Protein AF-A0A377XAI4-F1 (afdb_monomer)

Sequence (61 aa):
MWSVLKNHQIDLIVLDIMMPGEDGLTLCRQLRANPQQDIPVLMLTARTDDSDRILGLEMGG

pLDDT: mean 73.49, std 15.31, range [40.94, 90.06]

Solvent-accessible surface area (backbone atoms only — not comparable to full-atom values): 4253 Å² total; per-residue (Å²): 110,71,69,54,64,73,75,43,94,65,83,65,43,81,40,49,51,86,44,87,93,56,55,31,66,60,53,51,51,57,48,65,71,37,80,93,48,87,47,52,73,48,76,44,78,91,72,98,66,98,75,82,88,82,78,89,78,83,90,80,131

InterPro domains:
  IPR001789 Signal transduction response regulator, receiver domain [PF00072] (2-60)
  IPR001789 Signal transduction response regulator, receiver domain [PS50110] (1-61)
  IPR011006 CheY-like superfamily [SSF52172] (2-60)
  IPR039420 Transcriptional regulatory protein WalR-like [PTHR48111] (4-60)

Organism: Klebsiella pneumoniae (NCBI:txid573)

Secondary structure (DSSP, 8-state):
-HHHHHHS--S-EEEESS-SSS-HHHHHHHHHT-TT----EEEE-----TT-SSSSSSS--

Mean predicted aligned error: 10.07 Å

Structure (mmCIF, N/CA/C/O backbone):
data_AF-A0A377XAI4-F1
#
_entry.id   AF-A0A377XAI4-F1
#
loop_
_atom_site.group_PDB
_atom_site.id
_atom_site.type_symbol
_atom_site.label_atom_id
_atom_site.label_alt_id
_atom_site.label_comp_id
_atom_site.label_asym_id
_atom_site.label_entity_id
_atom_site.label_seq_id
_atom_site.pdbx_PDB_ins_code
_atom_site.Cartn_x
_atom_site.Cartn_y
_atom_site.Cartn_z
_atom_site.occupancy
_atom_site.B_iso_or_equiv
_atom_site.auth_seq_id
_atom_site.auth_comp_id
_atom_site.auth_asym_id
_atom_site.auth_atom_id
_atom_site.pdbx_PDB_model_num
ATOM 1 N N . MET A 1 1 ? -11.001 4.683 -8.398 1.00 75.06 1 MET A N 1
ATOM 2 C CA . MET A 1 1 ? -10.189 4.265 -7.236 1.00 75.06 1 MET A CA 1
ATOM 3 C C . MET A 1 1 ? -10.827 4.678 -5.913 1.00 75.06 1 MET A C 1
ATOM 5 O O . MET A 1 1 ? -11.392 3.825 -5.248 1.00 75.06 1 MET A O 1
ATOM 9 N N . TRP A 1 2 ? -10.840 5.967 -5.558 1.00 82.75 2 TRP A N 1
ATOM 10 C CA . TRP A 1 2 ? -11.308 6.443 -4.242 1.00 82.75 2 TRP A CA 1
ATOM 11 C C . TRP A 1 2 ? -12.728 6.010 -3.852 1.00 82.75 2 TRP A C 1
ATOM 13 O O . TRP A 1 2 ? -12.976 5.683 -2.698 1.00 82.75 2 TRP A O 1
ATOM 23 N N . SER A 1 3 ? -13.659 5.957 -4.810 1.00 86.06 3 SER A N 1
ATOM 24 C CA . SER A 1 3 ? -15.015 5.453 -4.550 1.00 86.06 3 SER A CA 1
ATOM 25 C C . SER A 1 3 ? -15.047 3.965 -4.188 1.00 86.06 3 SER A C 1
ATOM 27 O O . SER A 1 3 ? -15.921 3.560 -3.434 1.00 86.06 3 SER A O 1
ATOM 29 N N . VAL A 1 4 ? -14.116 3.155 -4.707 1.00 86.50 4 VAL A N 1
ATOM 30 C CA . VAL A 1 4 ? -14.025 1.726 -4.369 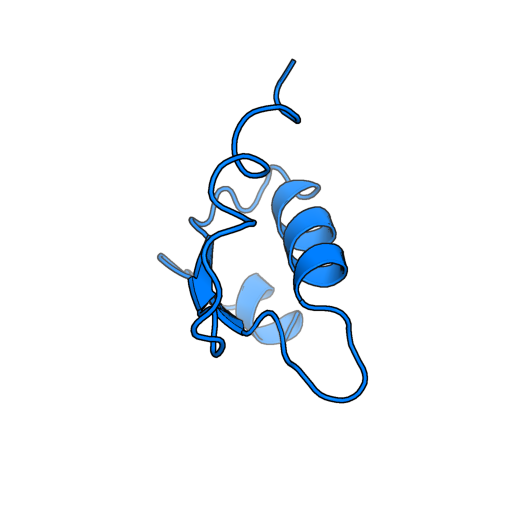1.00 86.50 4 VAL A CA 1
ATOM 31 C C . VAL A 1 4 ? -13.517 1.580 -2.940 1.00 86.50 4 VAL A C 1
ATOM 33 O O . VAL A 1 4 ? -14.142 0.889 -2.149 1.00 86.50 4 VAL A O 1
ATOM 36 N N . LEU A 1 5 ? -12.464 2.323 -2.583 1.00 84.56 5 LEU A N 1
ATOM 37 C CA . LEU A 1 5 ? -11.918 2.339 -1.223 1.00 84.56 5 LEU A CA 1
ATOM 38 C C . LEU A 1 5 ? -12.954 2.782 -0.178 1.00 84.56 5 LEU A C 1
ATOM 40 O O . LEU A 1 5 ? -12.938 2.290 0.940 1.00 84.56 5 LEU A O 1
ATOM 44 N N . LYS A 1 6 ? -13.854 3.712 -0.520 1.00 83.88 6 LYS A N 1
ATOM 45 C CA . LYS A 1 6 ? -14.893 4.198 0.408 1.00 83.88 6 LYS A CA 1
ATOM 46 C C . LYS A 1 6 ? -16.063 3.235 0.592 1.00 83.88 6 LYS A C 1
ATOM 48 O O . LYS A 1 6 ? -16.671 3.228 1.655 1.00 83.88 6 LYS A O 1
ATOM 53 N N . ASN A 1 7 ? -16.402 2.473 -0.445 1.00 88.88 7 ASN A N 1
ATOM 54 C CA . ASN A 1 7 ? -17.639 1.691 -0.474 1.00 88.88 7 ASN A CA 1
ATOM 55 C C . ASN A 1 7 ? -17.410 0.194 -0.244 1.00 88.88 7 ASN A C 1
ATOM 57 O O . ASN A 1 7 ? -18.376 -0.555 -0.115 1.00 88.88 7 ASN A O 1
ATOM 61 N N . HIS A 1 8 ? -16.153 -0.245 -0.208 1.00 85.56 8 HIS A N 1
ATOM 62 C CA . HIS A 1 8 ? -15.782 -1.636 -0.009 1.00 85.56 8 HIS A CA 1
ATOM 63 C C . HIS A 1 8 ? -14.763 -1.756 1.114 1.00 85.56 8 HIS A C 1
ATOM 65 O O . HIS A 1 8 ? -13.878 -0.915 1.263 1.00 85.56 8 HIS A O 1
ATOM 71 N N . GLN A 1 9 ? -14.877 -2.838 1.878 1.00 86.94 9 GLN A N 1
ATOM 72 C CA . GLN A 1 9 ? -13.829 -3.244 2.797 1.00 86.94 9 GLN A CA 1
ATOM 73 C C . GLN A 1 9 ? -12.711 -3.890 1.973 1.00 86.94 9 GLN A C 1
ATOM 75 O O . GLN A 1 9 ? -12.955 -4.845 1.238 1.00 86.94 9 GLN A O 1
ATOM 80 N N . ILE A 1 10 ? -11.518 -3.303 2.032 1.00 88.88 10 ILE A N 1
ATOM 81 C CA . ILE A 1 10 ? -10.348 -3.737 1.271 1.00 88.88 10 ILE A CA 1
ATOM 82 C C . ILE A 1 10 ? -9.284 -4.170 2.266 1.00 88.88 10 ILE A C 1
ATOM 84 O O . ILE A 1 10 ? -8.872 -3.377 3.107 1.00 88.88 10 ILE A O 1
ATOM 88 N N . ASP A 1 11 ? -8.827 -5.409 2.136 1.00 90.06 11 ASP A N 1
ATOM 89 C CA . ASP A 1 11 ? -7.838 -5.985 3.050 1.00 90.06 11 ASP A CA 1
ATOM 90 C C . ASP A 1 11 ? -6.396 -5.847 2.534 1.00 90.06 11 ASP A C 1
ATOM 92 O O . ASP A 1 11 ? -5.453 -6.074 3.284 1.00 90.06 11 ASP A O 1
ATOM 96 N N . LEU A 1 12 ? -6.205 -5.490 1.255 1.00 89.00 12 LEU A N 1
ATOM 97 C CA . LEU A 1 12 ? -4.892 -5.316 0.628 1.00 89.00 12 LEU A CA 1
ATOM 98 C C . LEU A 1 12 ? -4.982 -4.445 -0.630 1.00 89.00 12 LEU A C 1
ATOM 100 O O . LEU A 1 12 ? -5.865 -4.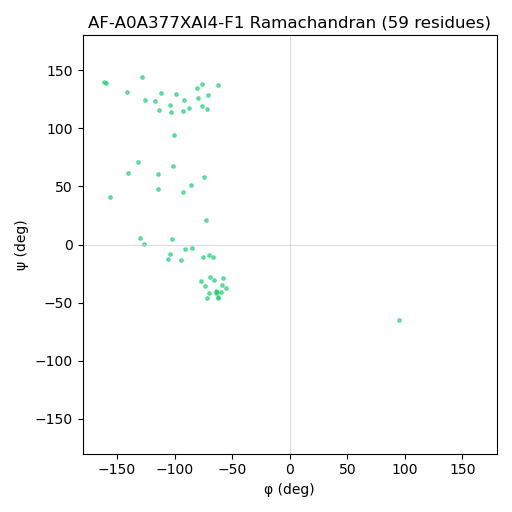637 -1.468 1.00 89.00 12 LEU A O 1
ATOM 104 N N . ILE A 1 13 ? -4.012 -3.548 -0.809 1.00 88.69 13 ILE A N 1
ATOM 105 C CA . ILE A 1 13 ? -3.790 -2.823 -2.065 1.00 88.69 13 ILE A CA 1
ATOM 106 C C . ILE A 1 13 ? -2.478 -3.298 -2.680 1.00 88.69 13 ILE A C 1
ATOM 108 O O . ILE A 1 13 ? -1.443 -3.314 -2.018 1.00 88.69 13 ILE A O 1
ATOM 112 N N . VAL A 1 14 ? -2.513 -3.647 -3.963 1.00 89.44 14 VAL A N 1
ATOM 113 C CA . VAL A 1 14 ? -1.316 -3.935 -4.756 1.00 89.44 14 VAL A CA 1
ATOM 114 C C . VAL A 1 14 ? -1.061 -2.739 -5.668 1.00 89.44 14 VAL A C 1
ATOM 116 O O . VAL A 1 14 ? -1.937 -2.374 -6.452 1.00 89.44 14 VAL A O 1
ATOM 119 N N . LEU A 1 15 ? 0.104 -2.106 -5.533 1.00 87.12 15 LEU A N 1
ATOM 120 C CA . LEU A 1 15 ? 0.420 -0.837 -6.184 1.00 87.12 15 LEU A CA 1
ATOM 121 C C . LEU A 1 15 ? 1.707 -0.942 -6.996 1.00 87.12 15 LEU A C 1
ATOM 123 O O . LEU A 1 15 ? 2.744 -1.297 -6.452 1.00 87.12 15 LEU A O 1
A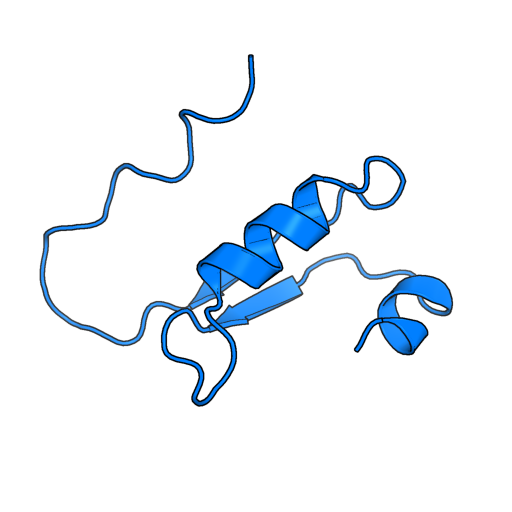TOM 127 N N . ASP A 1 16 ? 1.654 -0.612 -8.281 1.00 84.88 16 ASP A N 1
ATOM 128 C CA . ASP A 1 16 ? 2.851 -0.531 -9.117 1.00 84.88 16 ASP A CA 1
ATOM 129 C C . ASP A 1 16 ? 3.567 0.810 -8.887 1.00 84.88 16 ASP A C 1
ATOM 131 O O . ASP A 1 16 ? 2.932 1.865 -8.833 1.00 84.88 16 ASP A O 1
ATOM 135 N N . ILE A 1 17 ? 4.890 0.772 -8.734 1.00 76.44 17 ILE A N 1
ATOM 136 C CA . ILE A 1 17 ? 5.719 1.984 -8.662 1.00 76.44 17 ILE A CA 1
ATOM 137 C C . ILE A 1 17 ? 5.847 2.632 -10.048 1.00 76.44 17 ILE A C 1
ATOM 139 O O . ILE A 1 17 ? 5.851 3.855 -10.162 1.00 76.44 17 ILE A O 1
ATOM 143 N N . MET A 1 18 ? 5.911 1.828 -11.110 1.00 73.44 18 MET A N 1
ATOM 144 C CA . MET A 1 18 ? 6.164 2.268 -12.484 1.00 73.44 18 MET A CA 1
ATOM 145 C C . MET A 1 18 ? 4.859 2.527 -13.253 1.00 73.44 18 MET A C 1
ATOM 147 O O . MET A 1 18 ? 4.710 2.121 -14.407 1.00 73.44 18 MET A O 1
ATOM 151 N N .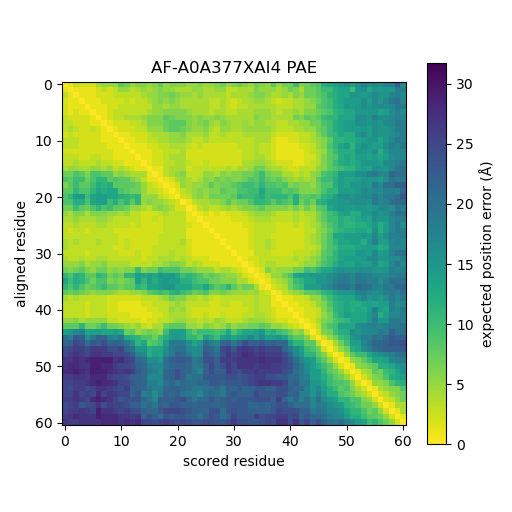 MET A 1 19 ? 3.900 3.218 -12.630 1.00 71.44 19 MET A N 1
ATOM 152 C CA . MET A 1 19 ? 2.656 3.600 -13.301 1.00 71.44 19 MET A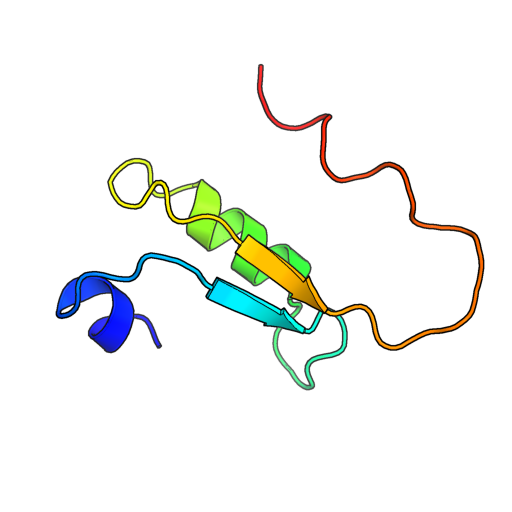 CA 1
ATOM 153 C C . MET A 1 19 ? 2.865 4.781 -14.265 1.00 71.44 19 MET A C 1
ATOM 155 O O . MET A 1 19 ? 3.544 5.755 -13.930 1.00 71.44 19 MET A O 1
ATOM 159 N N . PRO A 1 20 ? 2.261 4.756 -15.467 1.00 66.75 20 PRO A N 1
ATOM 160 C CA . PRO A 1 20 ? 2.223 5.926 -16.330 1.00 66.75 20 PRO A CA 1
ATOM 161 C C . PRO A 1 20 ? 1.279 6.990 -15.749 1.00 66.75 20 PRO A C 1
ATOM 163 O O . PRO A 1 20 ? 0.112 6.721 -15.467 1.00 66.75 20 PRO A O 1
ATOM 166 N N . GLY A 1 21 ? 1.768 8.223 -15.628 1.00 74.00 21 GLY A N 1
ATOM 167 C CA . GLY A 1 21 ? 0.977 9.386 -15.217 1.00 74.00 21 GLY A CA 1
ATOM 168 C C . GLY A 1 21 ? 1.053 9.700 -13.723 1.00 74.00 21 GLY 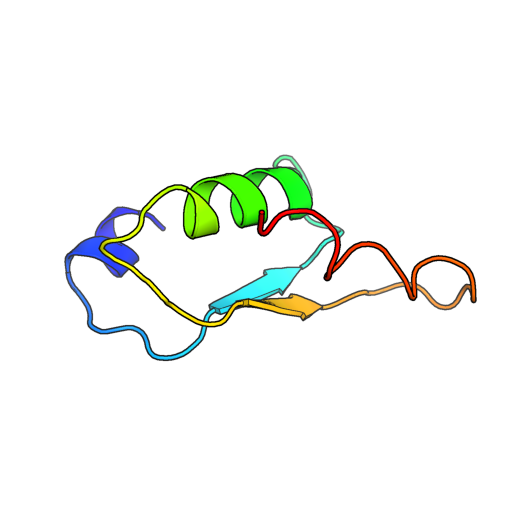A C 1
ATOM 169 O O . GLY A 1 21 ? 1.568 10.757 -13.367 1.00 74.00 21 GLY A O 1
ATOM 170 N N . GLU A 1 22 ? 0.547 8.818 -12.859 1.00 69.62 22 GLU A N 1
ATOM 171 C CA . GLU A 1 22 ? 0.561 9.017 -11.400 1.00 69.62 22 GLU A CA 1
ATOM 172 C C . GLU A 1 22 ? 1.726 8.256 -10.753 1.00 69.62 22 GLU A C 1
ATOM 174 O O . GLU A 1 22 ? 1.906 7.066 -10.994 1.00 69.62 22 GLU A O 1
ATOM 179 N N . ASP A 1 23 ? 2.514 8.937 -9.920 1.00 80.38 23 ASP A N 1
ATOM 180 C CA . ASP A 1 23 ? 3.610 8.315 -9.174 1.00 80.38 23 ASP A CA 1
ATOM 181 C C . ASP A 1 23 ? 3.056 7.411 -8.059 1.00 80.38 23 ASP A C 1
ATOM 183 O O . ASP A 1 23 ? 2.418 7.882 -7.108 1.00 80.38 23 ASP A O 1
ATOM 187 N N . GLY A 1 24 ? 3.329 6.105 -8.156 1.00 81.88 24 GLY A N 1
ATOM 188 C CA . GLY A 1 24 ? 2.889 5.107 -7.182 1.00 81.88 24 GLY A CA 1
ATOM 189 C C . GLY A 1 24 ? 3.372 5.399 -5.758 1.00 81.88 24 GLY A C 1
ATOM 190 O O . GLY A 1 24 ? 2.661 5.106 -4.794 1.00 81.88 24 GLY A O 1
ATOM 191 N N . LEU A 1 25 ? 4.519 6.061 -5.575 1.00 83.69 25 LEU A N 1
ATOM 192 C CA . LEU A 1 25 ? 4.975 6.471 -4.241 1.00 83.69 25 LEU A CA 1
ATOM 193 C C . LEU A 1 25 ? 4.100 7.587 -3.663 1.00 83.69 25 LEU A C 1
ATOM 195 O O . LEU A 1 25 ? 3.733 7.546 -2.484 1.00 83.69 25 LEU A O 1
ATOM 199 N N . THR A 1 26 ? 3.728 8.562 -4.489 1.00 86.25 26 THR A N 1
ATOM 200 C CA . THR A 1 26 ? 2.820 9.647 -4.106 1.00 86.25 26 THR A CA 1
ATOM 201 C C . THR A 1 26 ? 1.436 9.111 -3.726 1.00 86.25 26 THR A C 1
ATOM 203 O O . THR A 1 26 ? 0.925 9.473 -2.661 1.00 86.25 26 THR A O 1
ATOM 206 N N . LEU A 1 27 ? 0.865 8.185 -4.504 1.00 85.62 27 LEU A N 1
ATOM 207 C CA . LEU A 1 27 ? -0.409 7.542 -4.156 1.00 85.62 27 LEU A CA 1
ATOM 208 C C . LEU A 1 27 ? -0.300 6.736 -2.850 1.00 85.62 27 LEU A C 1
ATOM 210 O O . LEU A 1 27 ? -1.177 6.816 -1.990 1.00 85.62 27 LEU A O 1
ATOM 214 N N . CYS A 1 28 ? 0.808 6.019 -2.646 1.00 85.81 28 CYS A N 1
ATOM 215 C CA . CYS A 1 28 ? 1.061 5.279 -1.411 1.00 85.81 28 CYS A CA 1
ATOM 216 C C . CYS A 1 28 ? 1.077 6.190 -0.171 1.00 85.81 28 CYS A C 1
ATOM 218 O O . CYS A 1 28 ? 0.508 5.839 0.863 1.00 85.81 28 CYS A O 1
ATOM 220 N N . ARG A 1 29 ? 1.686 7.379 -0.267 1.00 85.81 29 ARG A N 1
ATOM 221 C CA . ARG A 1 29 ? 1.679 8.371 0.823 1.00 85.81 29 ARG A CA 1
ATOM 222 C C . ARG A 1 29 ? 0.271 8.878 1.122 1.00 85.81 29 ARG A C 1
ATOM 224 O O . ARG A 1 29 ? -0.089 8.987 2.289 1.00 85.81 29 ARG A O 1
ATOM 231 N N . GLN A 1 30 ? -0.533 9.148 0.094 1.00 87.06 30 GLN A N 1
ATOM 232 C CA . GLN A 1 30 ? -1.921 9.590 0.273 1.00 87.06 30 GLN A CA 1
ATOM 233 C C . GLN A 1 30 ? -2.788 8.520 0.943 1.00 87.06 30 GLN A C 1
ATOM 235 O O . GLN A 1 30 ? -3.589 8.849 1.814 1.00 87.06 30 GLN A O 1
ATOM 240 N N . LEU A 1 31 ? -2.599 7.248 0.575 1.00 85.62 31 LEU A N 1
ATOM 241 C CA . LEU A 1 31 ? -3.297 6.125 1.203 1.00 85.62 31 LEU A CA 1
ATOM 242 C C . LEU A 1 31 ? -2.948 6.015 2.695 1.00 85.62 31 LEU A C 1
ATOM 244 O O . LEU A 1 31 ? -3.851 5.929 3.519 1.00 85.62 31 LEU A O 1
ATOM 248 N N . ARG A 1 32 ? -1.660 6.114 3.057 1.00 83.12 32 ARG A N 1
ATOM 249 C CA . ARG A 1 32 ? -1.215 6.065 4.465 1.00 83.12 32 ARG A CA 1
ATOM 250 C C . ARG A 1 32 ? -1.626 7.287 5.288 1.00 83.12 32 ARG A C 1
ATOM 252 O O . ARG A 1 32 ? -1.793 7.178 6.496 1.00 83.12 32 ARG A O 1
ATOM 259 N N . ALA A 1 33 ? -1.789 8.449 4.658 1.00 85.62 33 ALA A N 1
ATOM 260 C CA . ALA A 1 33 ? -2.212 9.672 5.339 1.00 85.62 33 ALA A CA 1
ATOM 261 C C . ALA A 1 33 ? -3.683 9.639 5.798 1.00 85.62 33 ALA A C 1
ATOM 263 O O . ALA A 1 33 ? -4.110 10.541 6.518 1.00 85.62 33 ALA A O 1
ATOM 264 N N . ASN A 1 34 ? -4.462 8.629 5.392 1.00 77.81 34 ASN A N 1
ATOM 265 C CA . ASN A 1 34 ? -5.832 8.437 5.847 1.00 77.81 34 ASN A CA 1
ATOM 266 C C . ASN A 1 34 ? -5.911 7.350 6.943 1.00 77.81 34 ASN A C 1
ATOM 268 O O . ASN A 1 34 ? -6.069 6.172 6.623 1.00 77.81 34 ASN A O 1
ATOM 272 N N . PRO A 1 35 ? -5.879 7.715 8.238 1.00 65.81 35 PRO A N 1
ATOM 273 C CA . PRO A 1 35 ? -5.851 6.754 9.347 1.00 65.81 35 PRO A CA 1
ATOM 274 C C . PRO A 1 35 ? -7.131 5.916 9.498 1.00 65.81 35 PRO A C 1
ATOM 276 O O . PRO A 1 35 ? -7.145 4.948 10.249 1.00 65.81 35 PRO A O 1
ATOM 279 N N . GLN A 1 36 ? -8.218 6.258 8.799 1.00 68.25 36 GLN A N 1
ATOM 280 C CA . GLN A 1 36 ? -9.440 5.440 8.775 1.00 68.25 36 GLN A CA 1
ATOM 281 C C . GLN A 1 36 ? -9.289 4.186 7.900 1.00 68.25 36 GLN A C 1
ATOM 283 O O . GLN A 1 36 ? -10.164 3.322 7.908 1.00 68.25 36 GLN A O 1
ATOM 288 N N . GLN A 1 37 ? -8.207 4.102 7.125 1.00 67.75 37 GLN A N 1
ATOM 289 C CA . GLN A 1 37 ? -7.934 3.046 6.161 1.00 67.75 37 GLN A CA 1
ATOM 290 C C . GLN A 1 37 ? -6.506 2.539 6.362 1.00 67.75 37 GLN A C 1
ATOM 292 O O . GLN A 1 37 ? -5.631 2.773 5.533 1.00 67.75 37 GLN A O 1
ATOM 297 N N . ASP A 1 38 ? -6.282 1.829 7.470 1.00 75.94 38 ASP A N 1
ATOM 298 C CA . ASP A 1 38 ? -5.031 1.111 7.750 1.00 75.94 38 ASP A CA 1
ATOM 299 C C . ASP A 1 38 ? -4.934 -0.162 6.885 1.00 75.94 38 ASP A C 1
ATOM 301 O O . ASP A 1 38 ? -4.936 -1.297 7.358 1.00 75.94 38 ASP A O 1
ATOM 305 N N . ILE A 1 39 ? -4.982 0.039 5.568 1.00 86.62 39 ILE A N 1
ATOM 306 C CA . ILE A 1 39 ? -4.980 -1.021 4.568 1.00 86.62 39 ILE A CA 1
ATOM 307 C C . ILE A 1 39 ? -3.522 -1.275 4.178 1.00 86.62 39 ILE A C 1
ATOM 309 O O . ILE A 1 39 ? -2.841 -0.344 3.730 1.00 86.62 39 ILE A O 1
ATOM 313 N N . PRO A 1 40 ? -3.015 -2.513 4.287 1.00 86.38 40 PRO A N 1
ATOM 314 C CA . PRO A 1 40 ? -1.657 -2.816 3.868 1.00 86.38 40 PRO A CA 1
ATOM 315 C C . PRO A 1 40 ? -1.490 -2.572 2.361 1.00 86.38 40 PRO A C 1
ATOM 317 O O . PRO A 1 40 ? -2.342 -2.939 1.547 1.00 86.38 40 PRO A O 1
ATOM 320 N N . VAL A 1 41 ? -0.365 -1.958 1.985 1.00 87.50 41 VAL A N 1
ATOM 321 C CA . VAL A 1 41 ? -0.003 -1.686 0.587 1.00 87.50 41 VAL A CA 1
ATOM 322 C C . VAL A 1 41 ? 1.224 -2.512 0.215 1.00 87.50 41 VAL A C 1
ATOM 324 O O . VAL A 1 41 ? 2.311 -2.295 0.754 1.00 87.50 41 VAL A O 1
ATOM 327 N N . LEU A 1 42 ? 1.056 -3.440 -0.726 1.00 87.06 42 LEU A N 1
ATOM 328 C CA . LEU A 1 42 ? 2.135 -4.199 -1.347 1.00 87.06 42 LEU A CA 1
ATOM 329 C C . LEU A 1 42 ? 2.591 -3.479 -2.620 1.00 87.06 42 LEU A C 1
ATOM 331 O O . LEU A 1 42 ? 1.839 -3.383 -3.589 1.00 87.06 42 LEU A O 1
ATOM 335 N N . MET A 1 43 ? 3.831 -2.995 -2.624 1.00 84.50 43 MET A N 1
ATOM 336 C CA . MET A 1 43 ? 4.430 -2.381 -3.807 1.00 84.50 43 MET A CA 1
ATOM 337 C C . MET A 1 43 ? 4.931 -3.452 -4.782 1.00 84.50 43 MET A C 1
ATOM 339 O O . MET A 1 43 ? 5.741 -4.301 -4.410 1.00 84.50 43 MET A O 1
ATOM 343 N N . LEU A 1 44 ? 4.488 -3.385 -6.034 1.00 80.56 44 LEU A N 1
ATOM 344 C CA . LEU A 1 44 ? 5.079 -4.099 -7.157 1.00 80.56 44 LEU A CA 1
ATOM 345 C C . LEU A 1 44 ? 6.193 -3.235 -7.742 1.00 80.56 44 LEU A C 1
ATOM 347 O O . LEU A 1 44 ? 5.952 -2.133 -8.235 1.00 80.56 44 LEU A O 1
ATOM 351 N N . THR A 1 45 ? 7.422 -3.740 -7.682 1.00 68.31 45 THR A N 1
ATOM 352 C CA . THR A 1 45 ? 8.568 -3.116 -8.339 1.00 68.31 45 THR A CA 1
ATOM 353 C C . THR A 1 45 ? 8.871 -3.924 -9.595 1.00 68.31 45 THR A C 1
ATOM 355 O O . THR A 1 45 ? 9.220 -5.101 -9.545 1.00 68.31 45 THR A O 1
ATOM 358 N N . ALA A 1 46 ? 8.688 -3.317 -10.761 1.00 63.06 46 ALA A N 1
ATOM 359 C CA . ALA A 1 46 ? 9.117 -3.913 -12.015 1.00 63.06 46 ALA A CA 1
ATOM 360 C C . ALA A 1 46 ? 10.424 -3.251 -12.465 1.00 63.06 46 ALA A C 1
ATOM 362 O O . ALA A 1 46 ? 10.403 -2.543 -13.463 1.00 63.06 46 ALA A O 1
ATOM 363 N N . ARG A 1 47 ? 11.546 -3.445 -11.741 1.00 56.06 47 ARG A N 1
ATOM 364 C CA . ARG A 1 47 ? 12.916 -3.344 -12.302 1.00 56.06 47 ARG A CA 1
ATOM 365 C C . ARG A 1 47 ? 14.002 -4.017 -11.451 1.00 56.06 47 ARG A C 1
ATOM 367 O O . ARG A 1 47 ? 14.028 -3.933 -10.231 1.00 56.06 47 ARG A O 1
ATOM 374 N N . THR A 1 48 ? 14.896 -4.661 -12.192 1.00 50.75 48 THR A N 1
ATOM 375 C CA . THR A 1 48 ? 15.992 -5.570 -11.844 1.00 50.75 48 THR A CA 1
ATOM 376 C C . THR A 1 48 ? 17.301 -4.841 -11.504 1.00 50.75 48 THR A C 1
ATOM 378 O O . THR A 1 48 ? 18.328 -5.148 -12.101 1.00 50.75 48 THR A O 1
ATOM 381 N N . ASP A 1 49 ? 17.291 -3.851 -10.609 1.00 48.22 49 ASP A N 1
ATOM 382 C CA . ASP A 1 49 ? 18.552 -3.222 -10.186 1.00 48.22 49 ASP A CA 1
ATOM 383 C C . ASP A 1 49 ? 18.558 -2.889 -8.688 1.00 48.22 49 ASP A C 1
ATOM 385 O O . ASP A 1 49 ? 17.602 -2.344 -8.136 1.00 48.22 49 ASP A O 1
ATOM 389 N N . ASP A 1 50 ? 19.638 -3.294 -8.031 1.00 47.81 50 ASP A N 1
ATOM 390 C CA . ASP A 1 50 ? 19.763 -3.703 -6.624 1.00 47.81 50 ASP A CA 1
ATOM 391 C C . ASP A 1 50 ? 19.684 -2.570 -5.570 1.00 47.81 50 ASP A C 1
ATOM 393 O O . ASP A 1 50 ? 20.150 -2.738 -4.446 1.00 47.81 50 ASP A O 1
ATOM 397 N N . SER A 1 51 ? 19.115 -1.398 -5.874 1.00 42.94 51 SER A N 1
ATOM 398 C CA . SER A 1 51 ? 19.370 -0.195 -5.051 1.00 42.94 51 SER A CA 1
ATOM 399 C C . SER A 1 51 ? 18.260 0.289 -4.105 1.00 42.94 51 SER A C 1
ATOM 401 O O . SER A 1 51 ? 18.571 1.058 -3.204 1.00 42.94 51 SER A O 1
ATOM 403 N N . ASP A 1 52 ? 17.014 -0.189 -4.179 1.00 47.91 52 ASP A N 1
ATOM 404 C CA . ASP A 1 52 ? 15.908 0.422 -3.406 1.00 47.91 52 ASP A CA 1
ATOM 405 C C . ASP A 1 52 ? 15.299 -0.489 -2.324 1.00 47.91 52 ASP A C 1
ATOM 407 O O . ASP A 1 52 ? 14.082 -0.629 -2.192 1.00 47.91 52 ASP A O 1
ATOM 411 N N . ARG A 1 53 ? 16.138 -1.129 -1.497 1.00 50.16 53 ARG A N 1
ATOM 412 C CA . ARG A 1 53 ? 15.654 -1.982 -0.387 1.00 50.16 53 ARG A CA 1
ATOM 413 C C . ARG A 1 53 ? 15.330 -1.243 0.920 1.00 50.16 53 ARG A C 1
ATOM 415 O O . ARG A 1 53 ? 14.862 -1.897 1.848 1.00 50.16 53 ARG A O 1
ATOM 422 N N . ILE A 1 54 ? 15.537 0.074 1.042 1.00 52.88 54 ILE A N 1
ATOM 423 C CA . ILE A 1 54 ? 15.434 0.766 2.348 1.00 52.88 54 ILE A CA 1
ATOM 424 C C . ILE A 1 54 ? 14.770 2.152 2.242 1.00 52.88 54 ILE A C 1
ATOM 426 O O . ILE A 1 54 ? 15.372 3.162 2.575 1.00 52.88 54 ILE A O 1
ATOM 430 N N . LEU A 1 55 ? 13.511 2.227 1.801 1.00 53.75 55 LEU A N 1
ATOM 431 C CA . LEU A 1 55 ? 12.704 3.463 1.923 1.00 53.75 55 LEU A CA 1
ATOM 432 C C . LEU A 1 55 ? 11.311 3.235 2.540 1.00 53.75 55 LEU A C 1
ATOM 434 O O . LEU A 1 55 ? 10.503 4.155 2.636 1.00 53.75 55 LEU A O 1
ATOM 438 N N . GLY A 1 56 ? 11.021 2.011 2.994 1.00 50.09 56 GLY A N 1
ATOM 439 C CA . GLY A 1 56 ? 9.707 1.624 3.518 1.00 50.09 56 GLY A CA 1
ATOM 440 C C . GLY A 1 56 ? 9.499 1.788 5.029 1.00 50.09 56 GLY A C 1
ATOM 441 O O . GLY A 1 56 ? 8.393 1.511 5.485 1.00 50.09 56 GLY A O 1
ATOM 442 N N . LEU A 1 57 ? 10.516 2.199 5.803 1.00 52.59 57 LEU A N 1
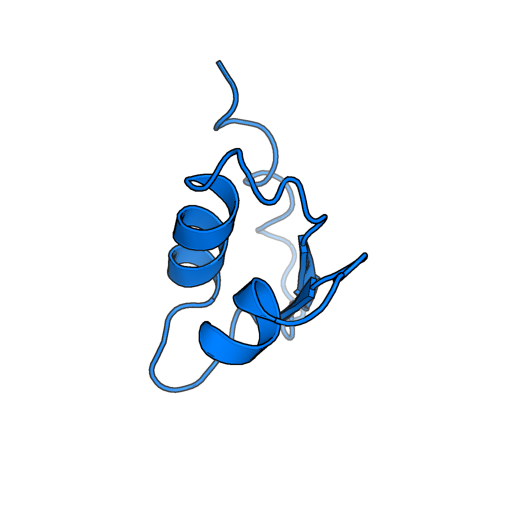ATOM 443 C CA . LEU A 1 57 ? 10.487 2.134 7.278 1.00 52.59 57 LEU A CA 1
ATOM 444 C C . LEU A 1 57 ? 10.799 3.457 8.014 1.00 52.59 57 LEU A C 1
ATOM 446 O O . LEU A 1 57 ? 10.767 3.471 9.236 1.00 52.59 57 LEU A O 1
ATOM 450 N N . GLU A 1 58 ? 11.073 4.574 7.330 1.00 53.88 58 GLU A N 1
ATOM 451 C CA . GLU A 1 58 ? 11.484 5.825 8.013 1.00 53.88 58 GLU A CA 1
ATOM 452 C C . G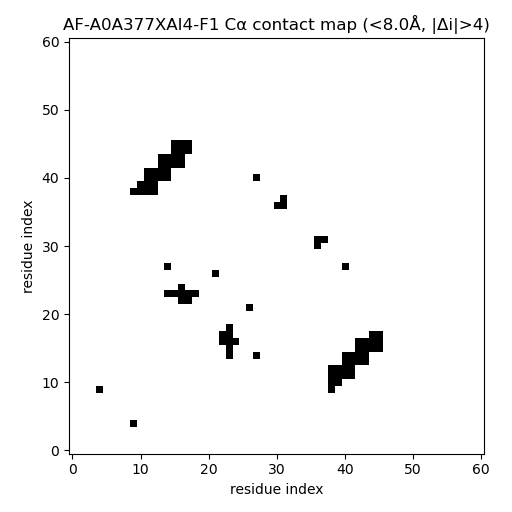LU A 1 58 ? 10.391 6.904 8.144 1.00 53.88 58 GLU A C 1
ATOM 454 O O . GLU A 1 58 ? 10.652 7.988 8.654 1.00 53.88 58 GLU A O 1
ATOM 459 N N . MET A 1 59 ? 9.143 6.636 7.743 1.00 48.47 59 MET A N 1
ATOM 460 C CA . MET A 1 59 ? 8.034 7.602 7.874 1.00 48.47 59 MET A CA 1
ATOM 461 C C . MET A 1 59 ? 6.961 7.120 8.860 1.00 48.47 59 MET A C 1
ATOM 463 O O . MET A 1 59 ? 5.816 6.902 8.471 1.00 48.47 59 MET A O 1
ATOM 467 N N . GLY A 1 60 ? 7.343 6.921 10.124 1.00 45.81 60 GLY A N 1
ATOM 468 C CA . GLY A 1 60 ? 6.443 6.426 11.174 1.00 45.81 60 GLY A CA 1
ATOM 469 C C . GLY A 1 60 ? 6.854 6.795 12.602 1.00 45.81 60 GLY A C 1
ATOM 470 O O . GLY A 1 60 ? 6.772 5.943 13.483 1.00 45.81 60 GLY A O 1
ATOM 471 N N . GLY A 1 61 ? 7.322 8.029 12.811 1.00 40.94 61 GLY A N 1
ATOM 472 C CA . GLY A 1 61 ? 7.453 8.650 14.136 1.00 40.94 61 GLY A CA 1
ATOM 473 C C . GLY A 1 61 ? 6.333 9.647 14.390 1.00 40.94 61 GLY A C 1
ATOM 474 O O . GLY A 1 61 ? 5.947 10.326 13.411 1.00 40.94 61 GLY A O 1
#

Radius of gyration: 12.68 Å; Cα contacts (8 Å, |Δi|>4): 44; chains: 1; bounding box: 37×16×30 Å

Foldseek 3Di:
DVVCQVPDDAQEAEFECPDPPDGSVVVVVVQVVDPVRPHYYHYDYPDDDDPPPPDPPDPDD

Nearest PDB structures (foldseek):
  4b09-assembly5_J  TM=6.844E-01  e=5.690E-04  Escherichia coli str. K-12 substr. MG1655
  7bfu-assembly1_A  TM=5.219E-01  e=3.578E+00  Thermogutta terrifontis
  7bft-assembly1_A  TM=5.233E-01  e=4.102E+00  Thermogutta terrifontis
  7bfn-assembly1_A  TM=5.226E-01  e=4.703E+00  Thermogutta terrifontis
  5aob-assembly1_A  TM=5.124E-01  e=5.773E+00  Thermogut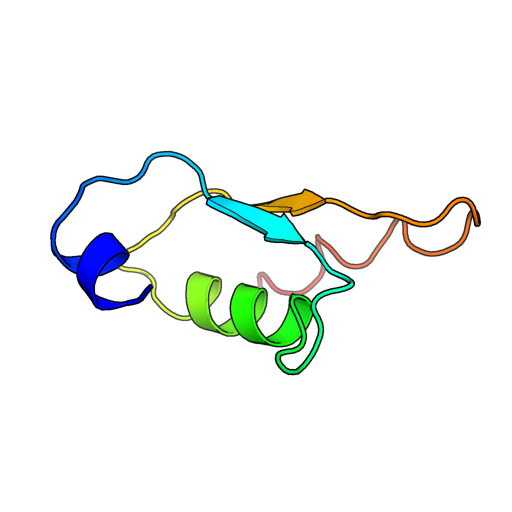ta terrifontis